Protein AF-A0A2M8J7F2-F1 (afdb_monomer_lite)

Structure (mmCIF, N/CA/C/O backbone):
data_AF-A0A2M8J7F2-F1
#
_entry.id   AF-A0A2M8J7F2-F1
#
loop_
_atom_site.group_PDB
_atom_site.id
_atom_site.type_symbol
_atom_site.label_atom_id
_atom_site.label_alt_id
_atom_site.label_comp_id
_atom_site.label_asym_id
_atom_site.label_entity_id
_atom_site.label_seq_id
_atom_site.pdbx_PDB_ins_code
_atom_site.Cartn_x
_atom_site.Cartn_y
_atom_site.Cartn_z
_atom_site.occupancy
_atom_site.B_iso_or_equiv
_atom_site.auth_seq_id
_atom_site.auth_comp_id
_atom_site.auth_asym_id
_atom_site.auth_atom_id
_atom_site.pdbx_PDB_model_num
ATOM 1 N N . MET A 1 1 ? -19.964 -11.474 -19.191 1.00 66.62 1 MET A N 1
ATOM 2 C CA . MET A 1 1 ? -20.241 -10.657 -17.987 1.00 66.62 1 MET A CA 1
ATOM 3 C C . MET A 1 1 ? -19.574 -11.321 -16.799 1.00 66.62 1 MET A C 1
ATOM 5 O O . MET A 1 1 ? -19.814 -12.502 -16.582 1.00 66.62 1 MET A O 1
ATOM 9 N N . ILE A 1 2 ? -18.726 -10.607 -16.059 1.00 76.12 2 ILE A N 1
ATOM 10 C CA . ILE A 1 2 ? -18.174 -11.127 -14.803 1.00 76.12 2 ILE A CA 1
ATOM 11 C C . ILE A 1 2 ? -19.295 -11.081 -13.758 1.00 76.12 2 ILE A C 1
ATOM 13 O O . ILE A 1 2 ? -19.844 -10.014 -13.483 1.00 76.12 2 ILE A O 1
ATOM 17 N N . SER A 1 3 ? -19.665 -12.237 -13.204 1.00 86.62 3 SER A N 1
ATOM 18 C CA . SER A 1 3 ? -20.651 -12.308 -12.125 1.00 86.62 3 SER A CA 1
ATOM 19 C C . SER A 1 3 ? -20.077 -11.692 -10.847 1.00 86.62 3 SER A C 1
ATOM 21 O O . SER A 1 3 ? -18.913 -11.916 -10.506 1.00 86.62 3 SER A O 1
ATOM 23 N N . ARG A 1 4 ? -20.909 -10.971 -10.083 1.00 86.38 4 ARG A N 1
ATOM 24 C CA . ARG A 1 4 ? -20.543 -10.443 -8.755 1.00 86.38 4 ARG A CA 1
ATOM 25 C C . ARG A 1 4 ? -20.005 -11.537 -7.823 1.00 86.38 4 ARG A C 1
ATOM 27 O O . ARG A 1 4 ? -19.144 -11.257 -6.993 1.00 86.38 4 ARG A O 1
ATOM 34 N N . SER A 1 5 ? -20.485 -12.775 -7.965 1.00 88.06 5 SER A N 1
ATOM 35 C CA . SER A 1 5 ? -19.990 -13.922 -7.193 1.00 88.06 5 SER A CA 1
ATOM 36 C C . SER A 1 5 ? -18.550 -14.301 -7.551 1.00 88.06 5 SER A C 1
ATOM 38 O O . SER A 1 5 ? -17.773 -14.617 -6.656 1.00 88.06 5 SER A O 1
ATOM 40 N N . SER A 1 6 ? -18.164 -14.207 -8.825 1.00 88.25 6 SER A N 1
ATOM 41 C CA . SER A 1 6 ? -16.807 -14.519 -9.288 1.00 88.25 6 SER A CA 1
ATOM 42 C C . SER A 1 6 ? -15.780 -13.519 -8.758 1.00 88.25 6 SER A C 1
ATOM 44 O O . SER A 1 6 ? -14.708 -13.928 -8.325 1.00 88.25 6 SER A O 1
ATOM 46 N N . VAL A 1 7 ? -16.121 -12.223 -8.718 1.00 90.00 7 VAL A N 1
ATOM 47 C CA . VAL A 1 7 ? -15.254 -11.190 -8.115 1.00 90.00 7 VAL A CA 1
ATOM 48 C C . VAL A 1 7 ? -15.072 -11.440 -6.621 1.00 90.00 7 VAL A C 1
ATOM 50 O O . VAL A 1 7 ? -13.950 -11.394 -6.125 1.00 90.00 7 VAL A O 1
ATOM 53 N N . LYS A 1 8 ? -16.161 -11.759 -5.906 1.00 91.19 8 LYS A N 1
ATOM 54 C CA . LYS A 1 8 ? -16.093 -12.100 -4.478 1.00 91.19 8 LYS A CA 1
ATOM 55 C C . LYS A 1 8 ? -15.209 -13.317 -4.226 1.00 91.19 8 LYS A C 1
ATOM 57 O O . LYS A 1 8 ? -14.397 -13.274 -3.315 1.00 91.19 8 LYS A O 1
ATOM 62 N N . LEU A 1 9 ? -15.341 -14.368 -5.034 1.00 92.12 9 LEU A N 1
ATOM 63 C CA . LEU A 1 9 ? -14.523 -15.572 -4.900 1.00 92.12 9 LEU A CA 1
ATOM 64 C C . LEU A 1 9 ? -13.039 -15.277 -5.155 1.00 92.12 9 LEU A C 1
ATOM 66 O O . LEU A 1 9 ? -12.195 -15.702 -4.376 1.00 92.12 9 LEU A O 1
ATOM 70 N N . ALA A 1 10 ? -12.724 -14.524 -6.213 1.00 90.81 10 ALA A N 1
ATOM 71 C CA . ALA A 1 10 ? -11.348 -14.142 -6.526 1.00 90.81 10 ALA A CA 1
ATOM 72 C C . ALA A 1 10 ? -10.717 -13.321 -5.391 1.00 90.81 10 ALA A C 1
ATOM 74 O O . ALA A 1 10 ? -9.596 -13.602 -4.970 1.00 90.81 10 ALA A O 1
ATOM 75 N N . TRP A 1 11 ? -11.463 -12.353 -4.854 1.00 89.94 11 TRP A N 1
ATOM 76 C CA . TRP A 1 11 ? -11.037 -11.578 -3.693 1.00 89.94 11 TRP A CA 1
ATOM 77 C C . TRP A 1 11 ? -10.816 -12.462 -2.463 1.00 89.94 11 TRP A C 1
ATOM 79 O O . TRP A 1 11 ? -9.784 -12.356 -1.809 1.00 89.94 11 TRP A O 1
ATOM 89 N N . ASP A 1 12 ? -11.754 -13.361 -2.167 1.00 92.4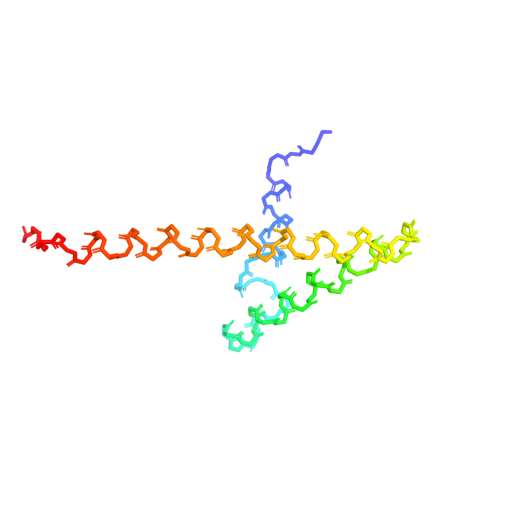4 12 ASP A N 1
ATOM 90 C CA . ASP A 1 12 ? -11.694 -14.249 -1.005 1.00 92.44 12 ASP A CA 1
ATOM 91 C C . ASP A 1 12 ? -10.494 -15.207 -1.072 1.00 92.44 12 ASP A C 1
ATOM 93 O O . ASP A 1 12 ? -9.859 -15.478 -0.063 1.00 92.44 12 ASP A O 1
ATOM 97 N N . VAL A 1 13 ? -10.105 -15.679 -2.258 1.00 90.62 13 VAL A N 1
ATOM 98 C CA . VAL A 1 13 ? -8.923 -16.546 -2.408 1.00 90.62 13 VAL A CA 1
ATOM 99 C C . VAL A 1 13 ? -7.613 -15.792 -2.149 1.00 90.62 13 VAL A C 1
ATOM 101 O O . VAL A 1 13 ? -6.682 -16.366 -1.585 1.00 90.62 13 VAL A O 1
ATOM 104 N N . VAL A 1 14 ? -7.525 -14.519 -2.541 1.00 90.50 14 VAL A N 1
ATOM 105 C CA . VAL A 1 14 ? -6.281 -13.735 -2.442 1.00 90.50 14 VAL A CA 1
ATOM 106 C C . VAL A 1 14 ? -6.159 -13.019 -1.095 1.00 90.50 14 VAL A C 1
ATOM 108 O O . VAL A 1 14 ? -5.103 -13.052 -0.468 1.00 90.50 14 VAL A O 1
ATOM 111 N N . MET A 1 15 ? -7.232 -12.369 -0.645 1.00 91.75 15 MET A N 1
ATOM 112 C CA . MET A 1 15 ? -7.200 -11.416 0.469 1.00 91.75 15 MET A CA 1
ATOM 113 C C . MET A 1 15 ? -7.704 -11.992 1.795 1.00 91.75 15 MET A C 1
ATOM 115 O O . MET A 1 15 ? -7.454 -11.395 2.839 1.00 91.75 15 MET A O 1
ATOM 119 N N . ASN A 1 16 ? -8.394 -13.137 1.801 1.00 92.00 16 ASN A N 1
ATOM 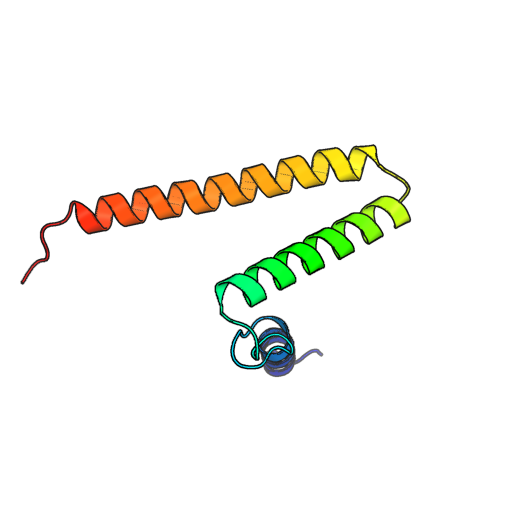120 C CA . ASN A 1 16 ? -8.842 -13.750 3.052 1.00 92.00 16 ASN A CA 1
ATOM 121 C C . ASN A 1 16 ? -7.676 -14.458 3.751 1.00 92.00 16 ASN A C 1
ATOM 123 O O . ASN A 1 16 ? -7.160 -15.460 3.255 1.00 92.00 16 ASN A O 1
ATOM 127 N N . GLU A 1 17 ? -7.319 -13.995 4.946 1.00 89.44 17 GLU A N 1
ATOM 128 C CA . GLU A 1 17 ? -6.260 -14.571 5.787 1.00 89.44 17 GLU A CA 1
ATOM 129 C C . GLU A 1 17 ? -6.425 -16.078 6.058 1.00 89.44 17 GLU A C 1
ATOM 131 O O . GLU A 1 17 ? -5.442 -16.778 6.276 1.00 89.44 17 GLU A O 1
ATOM 136 N N . ARG A 1 18 ? -7.655 -16.608 6.017 1.00 89.56 18 ARG A N 1
ATOM 137 C CA . ARG A 1 18 ? -7.952 -18.026 6.290 1.00 89.56 18 ARG A CA 1
ATOM 138 C C . ARG A 1 18 ? -7.862 -18.916 5.056 1.00 89.56 18 ARG A C 1
ATOM 140 O O . ARG A 1 18 ? -7.843 -20.146 5.178 1.00 89.56 18 ARG A O 1
ATOM 147 N N . ARG A 1 19 ? -7.865 -18.318 3.864 1.00 90.25 19 ARG A N 1
ATOM 148 C CA . ARG A 1 19 ? -7.895 -19.036 2.582 1.00 90.25 19 ARG A CA 1
ATOM 149 C C . ARG A 1 19 ? -6.674 -18.770 1.717 1.00 90.25 19 ARG A C 1
ATOM 151 O O . ARG A 1 19 ? -6.366 -19.622 0.888 1.00 90.25 19 ARG A O 1
ATOM 158 N N . ASN A 1 20 ? -5.983 -17.650 1.914 1.00 91.19 20 ASN A N 1
ATOM 159 C CA . ASN A 1 20 ? -4.818 -17.324 1.111 1.00 91.19 20 ASN A CA 1
ATOM 160 C C . ASN A 1 20 ? -3.679 -18.347 1.346 1.00 91.19 20 ASN A C 1
ATOM 162 O O . ASN A 1 20 ? -3.639 -19.016 2.384 1.00 91.19 20 ASN A O 1
ATOM 166 N N . PRO A 1 21 ? -2.727 -18.477 0.408 1.00 90.38 21 PRO A N 1
ATOM 167 C CA . PRO A 1 21 ? -1.615 -19.427 0.529 1.00 90.38 21 PRO A CA 1
ATOM 168 C C . PRO A 1 21 ? -0.688 -19.196 1.735 1.00 90.38 21 PRO A C 1
ATOM 170 O O . PRO A 1 21 ? -0.005 -20.116 2.169 1.00 90.38 21 PRO A O 1
ATOM 173 N N . LEU A 1 22 ? -0.670 -17.982 2.287 1.00 90.50 22 LEU A N 1
ATOM 174 C CA . LEU A 1 22 ? 0.132 -17.563 3.439 1.00 90.50 22 LEU A CA 1
ATOM 175 C C . LEU A 1 22 ? -0.565 -17.808 4.790 1.00 90.50 22 LEU A C 1
ATOM 177 O O . LEU A 1 22 ? 0.011 -17.503 5.833 1.00 90.50 22 LEU A O 1
ATOM 181 N N . ARG A 1 23 ? -1.767 -18.398 4.797 1.00 91.56 23 ARG A N 1
ATOM 182 C CA . ARG A 1 23 ? -2.554 -18.702 6.008 1.00 91.56 23 ARG A CA 1
ATOM 183 C C . ARG A 1 23 ? -1.850 -19.591 7.035 1.00 91.56 23 ARG A C 1
ATOM 185 O O . ARG A 1 23 ? -2.295 -19.679 8.173 1.00 91.56 23 ARG A O 1
ATOM 192 N N . SER A 1 24 ? -0.811 -20.320 6.625 1.00 92.75 24 SER A N 1
ATOM 193 C CA . SER A 1 24 ? -0.030 -21.186 7.513 1.00 92.75 24 SER A CA 1
ATOM 194 C C . SER A 1 24 ? 0.882 -20.402 8.456 1.00 92.75 24 SER A C 1
ATOM 196 O O . SER A 1 24 ? 1.351 -20.958 9.445 1.00 92.75 24 SER A O 1
ATOM 198 N N . PHE A 1 25 ? 1.167 -19.136 8.146 1.00 92.12 25 PHE A N 1
ATOM 199 C CA . PHE A 1 25 ? 2.023 -18.282 8.959 1.00 92.12 25 PHE A CA 1
ATOM 200 C C . PHE A 1 25 ? 1.217 -17.527 10.028 1.00 92.12 25 PHE A C 1
ATOM 202 O O . PHE A 1 25 ? 0.021 -17.291 9.848 1.00 92.12 25 PHE A O 1
ATOM 209 N N . PRO A 1 26 ? 1.861 -17.089 11.128 1.00 94.12 26 PRO A N 1
ATOM 210 C CA . PRO A 1 26 ? 1.245 -16.170 12.078 1.00 94.12 26 PRO A CA 1
ATOM 211 C C . PRO A 1 26 ? 0.723 -14.911 11.380 1.00 94.12 26 PRO A C 1
ATOM 213 O O . PRO A 1 26 ? 1.347 -14.422 10.436 1.00 94.12 26 PRO A O 1
ATOM 216 N N . LEU A 1 27 ? -0.381 -14.350 11.883 1.00 90.38 27 LEU A N 1
ATOM 217 C CA . LEU A 1 27 ? -1.090 -13.231 11.251 1.00 90.38 27 LEU A CA 1
ATOM 218 C C . LEU A 1 27 ? -0.169 -12.053 10.900 1.00 90.38 27 LEU A C 1
ATOM 220 O O . LEU A 1 27 ? -0.223 -11.530 9.791 1.00 90.38 27 LEU A O 1
ATOM 224 N N . MET A 1 28 ? 0.714 -11.676 11.827 1.00 92.38 28 MET A N 1
ATOM 225 C CA . MET A 1 28 ? 1.674 -10.592 11.615 1.00 92.38 28 MET A CA 1
ATOM 226 C C . MET A 1 28 ? 2.611 -10.885 10.435 1.00 92.38 28 MET A C 1
ATOM 228 O O . MET A 1 28 ? 2.801 -10.039 9.566 1.00 92.38 28 MET A O 1
ATOM 232 N N . THR A 1 29 ? 3.160 -12.100 10.364 1.00 93.56 29 THR A N 1
ATOM 233 C CA . THR A 1 29 ? 4.058 -12.525 9.282 1.00 93.56 29 THR A CA 1
ATOM 234 C C . THR A 1 29 ? 3.322 -12.589 7.947 1.00 93.56 29 THR A C 1
ATOM 236 O O . THR A 1 29 ? 3.821 -12.068 6.953 1.00 93.56 29 THR A O 1
ATOM 239 N N . ALA A 1 30 ? 2.123 -13.178 7.922 1.00 92.94 30 ALA A N 1
ATOM 240 C CA . ALA A 1 30 ? 1.301 -13.261 6.719 1.00 92.94 30 ALA A CA 1
ATOM 241 C C . ALA A 1 30 ? 0.940 -11.865 6.186 1.00 92.94 30 ALA A C 1
ATOM 243 O O . ALA A 1 30 ? 1.070 -11.610 4.989 1.00 92.94 30 ALA A O 1
ATOM 244 N N . HIS A 1 31 ? 0.565 -10.937 7.073 1.00 90.44 31 HIS A N 1
ATOM 245 C CA . HIS A 1 31 ? 0.291 -9.548 6.712 1.00 90.44 31 HIS A CA 1
ATOM 246 C C . HIS A 1 31 ? 1.529 -8.854 6.128 1.00 90.44 31 HIS A C 1
ATOM 248 O O . HIS A 1 31 ? 1.450 -8.225 5.073 1.00 90.44 31 HIS A O 1
ATOM 254 N N . MET A 1 32 ? 2.692 -9.021 6.762 1.00 94.56 32 MET A N 1
ATOM 255 C CA . MET A 1 32 ? 3.941 -8.421 6.289 1.00 94.56 32 MET A CA 1
ATOM 256 C C . MET A 1 32 ? 4.350 -8.957 4.908 1.00 94.56 32 MET A C 1
ATOM 258 O O . MET A 1 32 ? 4.759 -8.188 4.042 1.00 94.56 32 MET A O 1
ATOM 262 N N . LEU A 1 33 ? 4.181 -10.260 4.665 1.00 94.25 33 LEU A N 1
ATOM 263 C CA . LEU A 1 33 ? 4.443 -10.880 3.363 1.00 94.25 33 LEU A CA 1
ATOM 264 C C . LEU A 1 33 ? 3.482 -10.382 2.275 1.00 94.25 33 LEU A C 1
ATOM 266 O O . LEU A 1 33 ? 3.927 -10.090 1.166 1.00 94.25 33 LEU A O 1
ATOM 270 N N . MET A 1 34 ? 2.192 -10.223 2.590 1.00 93.62 34 MET A N 1
ATOM 271 C CA . MET A 1 34 ? 1.225 -9.610 1.670 1.00 93.62 34 MET A CA 1
ATOM 272 C C . MET A 1 34 ? 1.621 -8.169 1.315 1.00 93.62 34 MET A C 1
ATOM 274 O O . MET A 1 34 ? 1.525 -7.777 0.152 1.00 93.62 34 MET A O 1
ATOM 278 N N . GLN A 1 35 ? 2.132 -7.402 2.284 1.00 90.44 35 GLN A N 1
ATOM 279 C CA . GLN A 1 35 ? 2.603 -6.033 2.061 1.00 90.44 35 GLN A CA 1
ATOM 280 C C . GLN A 1 35 ? 3.852 -5.981 1.171 1.00 90.44 35 GLN A C 1
ATOM 282 O O . GLN A 1 35 ? 3.935 -5.145 0.270 1.00 90.44 35 GLN A O 1
ATOM 287 N N . ILE A 1 36 ? 4.803 -6.898 1.373 1.00 92.94 36 ILE A N 1
ATOM 288 C CA . ILE A 1 36 ? 5.991 -7.032 0.515 1.00 92.94 36 ILE A CA 1
ATOM 289 C C . ILE A 1 36 ? 5.582 -7.422 -0.910 1.00 92.94 36 ILE A C 1
ATOM 291 O O . ILE A 1 36 ? 6.099 -6.852 -1.869 1.00 92.94 36 ILE A O 1
ATOM 295 N N . LEU A 1 37 ? 4.626 -8.344 -1.068 1.00 91.50 37 LEU A N 1
ATOM 296 C CA . LEU A 1 37 ? 4.130 -8.753 -2.382 1.00 91.50 37 LEU A CA 1
ATOM 297 C C . LEU A 1 37 ? 3.480 -7.577 -3.127 1.00 91.50 37 LEU A C 1
ATOM 299 O O . LEU A 1 37 ? 3.726 -7.392 -4.319 1.00 91.50 37 LEU A O 1
ATOM 303 N N . ALA A 1 38 ? 2.703 -6.747 -2.425 1.00 89.12 38 ALA A N 1
ATOM 304 C CA . ALA A 1 38 ? 2.136 -5.523 -2.986 1.00 89.12 38 ALA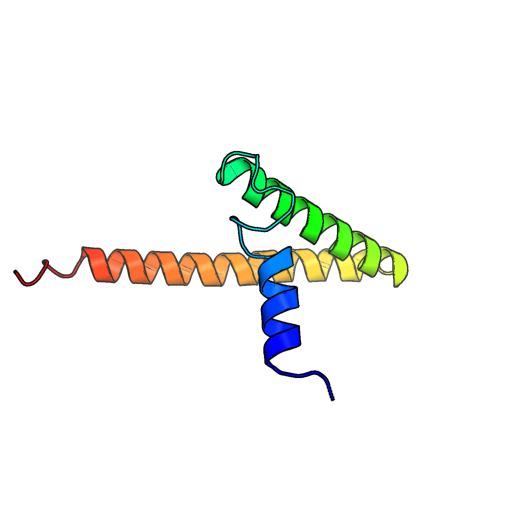 A CA 1
ATOM 305 C C . ALA A 1 38 ? 3.230 -4.531 -3.427 1.00 89.12 38 ALA A C 1
ATOM 307 O O . ALA A 1 38 ? 3.167 -3.981 -4.529 1.00 89.12 38 ALA A O 1
ATOM 308 N N . TRP A 1 39 ? 4.270 -4.353 -2.607 1.00 85.69 39 TRP A N 1
ATOM 309 C CA . TRP A 1 39 ? 5.427 -3.511 -2.931 1.00 85.69 39 TRP A CA 1
ATOM 310 C C . TRP A 1 39 ? 6.210 -4.009 -4.149 1.00 85.69 39 TRP A C 1
ATOM 312 O O . TRP A 1 39 ? 6.582 -3.215 -5.018 1.00 85.69 39 TRP A O 1
ATOM 322 N N . MET A 1 40 ? 6.415 -5.324 -4.249 1.00 91.88 40 MET A N 1
ATOM 323 C CA . MET A 1 40 ? 7.071 -5.959 -5.389 1.00 91.88 40 MET A CA 1
ATOM 324 C C . MET A 1 40 ? 6.318 -5.647 -6.688 1.00 91.88 40 MET A C 1
ATOM 326 O O . MET A 1 40 ? 6.922 -5.154 -7.639 1.00 91.88 40 MET A O 1
ATOM 330 N N . TRP A 1 41 ? 4.999 -5.864 -6.722 1.00 86.62 41 TRP A N 1
ATOM 331 C CA . TRP A 1 41 ? 4.189 -5.597 -7.915 1.00 86.62 41 TRP A CA 1
ATOM 332 C C . TRP A 1 41 ? 4.135 -4.114 -8.286 1.00 86.62 41 TRP A C 1
ATOM 334 O O . TRP A 1 41 ? 4.249 -3.786 -9.466 1.00 86.62 41 TRP A O 1
ATOM 344 N N . SER A 1 42 ? 4.045 -3.215 -7.301 1.00 82.69 42 SER A N 1
ATOM 345 C CA . SER A 1 42 ? 4.143 -1.767 -7.541 1.00 82.69 42 SER A CA 1
ATOM 346 C C . SER A 1 42 ? 5.466 -1.397 -8.227 1.00 82.69 42 SER A C 1
ATOM 348 O O . SER A 1 42 ? 5.484 -0.655 -9.211 1.00 82.69 42 SER A O 1
ATOM 350 N N . THR A 1 43 ? 6.572 -1.992 -7.767 1.00 81.75 43 THR A N 1
ATOM 351 C CA . THR A 1 43 ? 7.909 -1.772 -8.339 1.00 81.75 43 THR A CA 1
ATOM 352 C C . THR A 1 43 ? 8.004 -2.309 -9.765 1.00 81.75 43 THR A C 1
ATOM 354 O O . THR A 1 43 ? 8.466 -1.597 -10.654 1.00 81.75 43 THR A O 1
ATOM 357 N N . ILE A 1 44 ? 7.519 -3.534 -10.008 1.00 86.75 44 ILE A N 1
ATOM 358 C CA . ILE A 1 44 ? 7.510 -4.155 -11.341 1.00 86.75 44 ILE A CA 1
ATOM 359 C C . ILE A 1 44 ? 6.762 -3.270 -12.338 1.00 86.75 44 ILE A C 1
ATOM 361 O O . ILE A 1 44 ? 7.287 -3.002 -13.416 1.00 86.75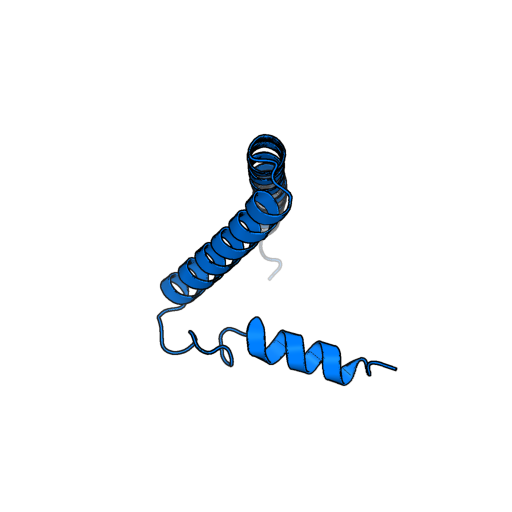 44 ILE A O 1
ATOM 365 N N . PHE A 1 45 ? 5.572 -2.773 -11.988 1.00 80.12 45 PHE A N 1
ATOM 366 C CA . PHE A 1 45 ? 4.805 -1.919 -12.895 1.00 80.12 45 PHE A CA 1
ATOM 367 C C . PHE A 1 45 ? 5.495 -0.589 -13.172 1.00 80.12 45 PHE A C 1
ATOM 369 O O . PHE A 1 45 ? 5.513 -0.135 -14.315 1.00 80.12 45 PHE A O 1
ATOM 376 N N . ALA A 1 46 ? 6.107 0.026 -12.165 1.00 80.38 46 ALA A N 1
ATOM 377 C CA . ALA A 1 46 ? 6.757 1.309 -12.368 1.00 80.38 46 ALA A CA 1
ATOM 378 C C . ALA A 1 46 ? 8.057 1.201 -13.185 1.00 80.38 46 ALA A C 1
ATOM 380 O O . ALA A 1 46 ? 8.329 2.063 -14.024 1.00 80.38 46 ALA A O 1
ATOM 381 N N . VAL A 1 47 ? 8.815 0.112 -13.004 1.00 80.81 47 VAL A N 1
ATOM 382 C CA . VAL A 1 47 ? 9.973 -0.214 -13.851 1.00 80.81 47 VAL A CA 1
ATOM 383 C C . VAL A 1 47 ? 9.530 -0.579 -15.268 1.00 80.81 47 VAL A C 1
ATOM 385 O O . VAL A 1 47 ? 10.136 -0.100 -16.220 1.00 80.81 47 VAL A O 1
ATOM 388 N N . ALA A 1 48 ? 8.455 -1.356 -15.435 1.00 81.31 48 ALA A N 1
ATOM 389 C CA . ALA A 1 48 ? 7.924 -1.720 -16.752 1.00 81.31 48 ALA A CA 1
ATOM 390 C C . ALA A 1 48 ? 7.467 -0.498 -17.570 1.00 81.31 48 ALA A C 1
ATOM 392 O O . ALA A 1 48 ? 7.606 -0.486 -18.789 1.00 81.31 48 ALA A O 1
ATOM 393 N N . ILE A 1 49 ? 6.964 0.547 -16.904 1.00 80.88 49 ILE A N 1
ATOM 394 C CA . ILE A 1 49 ? 6.615 1.838 -17.523 1.00 80.88 49 ILE A CA 1
ATOM 395 C C . ILE A 1 49 ? 7.872 2.702 -17.789 1.00 80.88 49 ILE A C 1
ATOM 397 O O . ILE A 1 49 ? 7.811 3.677 -18.533 1.00 80.88 49 ILE A O 1
ATOM 401 N N . GLY A 1 50 ? 9.030 2.345 -17.220 1.00 75.56 50 GLY A N 1
ATOM 402 C CA . GLY A 1 50 ? 10.317 3.014 -17.438 1.00 75.56 50 GLY A CA 1
ATOM 403 C C . GLY A 1 50 ? 10.528 4.288 -16.615 1.00 75.56 50 GLY A C 1
ATOM 404 O O . GLY A 1 50 ? 11.448 5.052 -16.901 1.00 75.56 50 GLY A O 1
ATOM 405 N N . SER A 1 51 ? 9.697 4.546 -15.598 1.00 77.62 51 SER A N 1
ATOM 406 C CA . SER A 1 51 ? 9.727 5.802 -14.839 1.00 77.62 51 SER A CA 1
ATOM 407 C C . SER A 1 51 ? 9.984 5.576 -13.350 1.00 77.62 51 SER A C 1
ATOM 409 O O . SER A 1 51 ? 9.072 5.512 -12.525 1.00 77.62 51 SER A O 1
ATOM 411 N N . TYR A 1 52 ? 11.268 5.522 -12.990 1.00 73.69 52 TYR A N 1
ATOM 412 C CA . TYR A 1 52 ? 11.729 5.449 -11.596 1.00 73.69 52 TYR A CA 1
ATOM 413 C C . TYR A 1 52 ? 11.265 6.658 -10.764 1.00 73.69 52 TYR A C 1
ATOM 415 O O . TYR A 1 52 ? 10.992 6.536 -9.572 1.00 73.69 52 TYR A O 1
ATOM 423 N N . VAL A 1 53 ? 11.112 7.825 -11.401 1.00 78.38 53 VAL A N 1
ATOM 424 C CA . VAL A 1 53 ? 10.576 9.035 -10.757 1.00 78.38 53 VAL A CA 1
ATOM 425 C C . VAL A 1 53 ? 9.082 8.876 -10.464 1.00 78.38 53 VAL A C 1
ATOM 427 O O . VAL A 1 53 ? 8.648 9.182 -9.354 1.00 78.38 53 VAL A O 1
ATOM 430 N N . ALA A 1 54 ? 8.296 8.333 -11.403 1.00 77.62 54 ALA A N 1
ATOM 431 C CA . ALA A 1 54 ? 6.882 8.042 -11.155 1.00 77.62 54 ALA A CA 1
ATOM 432 C C . ALA A 1 54 ? 6.700 6.977 -10.062 1.00 77.62 54 ALA A C 1
ATOM 434 O O . ALA A 1 54 ? 5.783 7.099 -9.250 1.00 77.62 54 ALA A O 1
ATOM 435 N N . PHE A 1 55 ? 7.597 5.984 -9.979 1.00 77.31 55 PHE A N 1
ATOM 436 C CA . PHE A 1 55 ? 7.627 5.038 -8.860 1.00 77.31 55 PHE A CA 1
ATOM 437 C C . PHE A 1 55 ? 7.835 5.740 -7.513 1.00 77.31 55 PHE A C 1
ATOM 439 O O . PHE A 1 55 ? 7.084 5.501 -6.566 1.00 77.31 55 PHE A O 1
ATOM 446 N N . GLY A 1 56 ? 8.839 6.622 -7.428 1.00 79.25 56 GLY A N 1
ATOM 447 C CA . GLY A 1 56 ? 9.153 7.362 -6.206 1.00 79.25 56 GLY A CA 1
ATOM 448 C C . GLY A 1 56 ? 7.982 8.226 -5.735 1.00 79.25 56 GLY A C 1
ATOM 449 O O . GLY A 1 56 ? 7.576 8.137 -4.576 1.00 79.25 56 GLY A O 1
ATOM 450 N N . VAL A 1 57 ? 7.373 8.992 -6.648 1.00 84.94 57 VAL A N 1
ATOM 451 C CA . VAL A 1 57 ? 6.196 9.827 -6.342 1.00 84.94 57 VAL A CA 1
ATOM 452 C C . VAL A 1 57 ? 4.996 8.970 -5.926 1.00 84.94 57 VAL A C 1
ATOM 454 O O . VAL A 1 57 ? 4.346 9.270 -4.925 1.00 84.94 57 VAL A O 1
ATOM 457 N N . SER A 1 58 ? 4.727 7.874 -6.642 1.00 81.81 58 SER A N 1
ATOM 458 C CA . SER A 1 58 ? 3.636 6.946 -6.316 1.00 81.81 58 SER A CA 1
ATOM 459 C C . SER A 1 58 ? 3.804 6.331 -4.925 1.00 81.81 58 SER A C 1
ATOM 461 O O . SER A 1 58 ? 2.849 6.282 -4.149 1.00 81.81 58 SER A O 1
ATOM 463 N N . THR A 1 59 ? 5.023 5.917 -4.573 1.00 82.94 59 THR A N 1
ATOM 464 C CA . THR A 1 59 ? 5.339 5.308 -3.274 1.00 82.94 59 THR A CA 1
ATOM 465 C C . THR A 1 59 ? 5.084 6.278 -2.122 1.00 82.94 59 THR A C 1
ATOM 467 O O . THR A 1 59 ? 4.424 5.918 -1.147 1.00 82.94 59 THR A O 1
ATOM 470 N N . ILE A 1 60 ? 5.538 7.528 -2.256 1.00 87.25 60 ILE A N 1
ATOM 471 C CA . ILE A 1 60 ? 5.272 8.587 -1.272 1.00 87.25 60 ILE A CA 1
ATOM 472 C C . ILE A 1 60 ? 3.761 8.812 -1.138 1.00 87.25 60 ILE A C 1
ATOM 474 O O . ILE A 1 60 ? 3.241 8.833 -0.022 1.00 87.25 60 ILE A O 1
ATOM 478 N N . GLY A 1 61 ? 3.040 8.900 -2.260 1.00 88.38 61 GLY A N 1
ATOM 479 C CA . GLY A 1 61 ? 1.582 9.036 -2.265 1.00 88.38 61 GLY A CA 1
ATOM 480 C C . GLY A 1 61 ? 0.865 7.909 -1.510 1.00 88.38 61 GLY A C 1
ATOM 481 O O . GLY A 1 61 ? 0.006 8.184 -0.675 1.00 88.38 61 GLY A O 1
ATOM 482 N N . HIS A 1 62 ? 1.253 6.649 -1.731 1.00 83.62 62 HIS A N 1
ATOM 483 C CA . HIS A 1 62 ? 0.673 5.500 -1.023 1.00 83.62 62 HIS A CA 1
ATOM 484 C C . HIS A 1 62 ? 0.903 5.574 0.493 1.00 83.62 62 HIS A C 1
ATOM 486 O O . HIS A 1 62 ? -0.026 5.327 1.261 1.00 83.62 62 HIS A O 1
ATOM 492 N N . VAL A 1 63 ? 2.111 5.946 0.935 1.00 89.38 63 VAL A N 1
ATOM 493 C CA . VAL A 1 63 ? 2.424 6.099 2.367 1.00 89.38 63 VAL A CA 1
ATOM 494 C C . VAL A 1 63 ? 1.571 7.198 3.001 1.00 89.38 63 VAL A C 1
ATOM 496 O O . VAL A 1 63 ? 1.034 6.987 4.086 1.00 89.38 63 VAL A O 1
ATOM 499 N N . PHE A 1 64 ? 1.376 8.330 2.318 1.00 93.25 64 PHE A N 1
ATOM 500 C CA . PHE A 1 64 ? 0.506 9.407 2.804 1.00 93.25 64 PHE A CA 1
ATOM 501 C C . PHE A 1 64 ? -0.956 8.969 2.942 1.00 93.25 64 PHE A C 1
ATOM 503 O O . PHE A 1 64 ? -1.583 9.254 3.962 1.00 93.25 64 PHE A O 1
ATOM 510 N N . VAL A 1 65 ? -1.496 8.245 1.957 1.00 92.38 65 VAL A N 1
ATOM 511 C CA . VAL A 1 65 ? -2.874 7.728 2.021 1.00 92.38 65 VAL A CA 1
ATOM 512 C C . VAL A 1 65 ? -3.034 6.743 3.180 1.00 92.38 65 VAL A C 1
ATOM 514 O O . VAL A 1 65 ? -3.973 6.872 3.965 1.00 92.38 65 VAL A O 1
ATOM 517 N N . LEU A 1 66 ? -2.102 5.796 3.335 1.00 89.94 66 LEU A N 1
ATOM 518 C CA . LEU A 1 66 ? -2.116 4.848 4.452 1.00 89.94 66 LEU A CA 1
ATOM 519 C C . LEU A 1 66 ? -2.027 5.574 5.799 1.00 89.94 66 LEU A C 1
ATOM 521 O O . LEU A 1 66 ? -2.818 5.286 6.696 1.00 89.94 66 LEU A O 1
ATOM 525 N N . ALA A 1 67 ? -1.120 6.545 5.932 1.00 93.00 67 ALA A N 1
ATOM 526 C CA . ALA A 1 67 ? -0.990 7.351 7.142 1.00 93.00 67 ALA A CA 1
ATOM 527 C C . ALA A 1 67 ? -2.298 8.081 7.485 1.00 93.00 67 ALA A C 1
ATOM 529 O O . ALA A 1 67 ? -2.707 8.072 8.643 1.00 93.00 67 ALA A O 1
ATOM 530 N N . GLY A 1 68 ? -2.988 8.641 6.486 1.00 94.75 68 GLY A N 1
ATOM 531 C CA . GLY A 1 68 ? -4.304 9.258 6.662 1.00 94.75 68 GLY A CA 1
ATOM 532 C C . GLY A 1 68 ? -5.349 8.278 7.201 1.00 94.75 68 GLY A C 1
ATOM 533 O O . GLY A 1 68 ? -6.014 8.579 8.189 1.00 94.75 68 GLY A O 1
ATOM 534 N N . VAL A 1 69 ? -5.447 7.078 6.618 1.00 95.38 69 VAL A N 1
ATOM 535 C CA . VAL A 1 69 ? -6.380 6.034 7.081 1.00 95.38 69 VAL A CA 1
ATOM 536 C C . VAL A 1 69 ? -6.092 5.629 8.529 1.00 95.38 69 VAL A C 1
ATOM 538 O O . VAL A 1 69 ? -7.010 5.581 9.349 1.00 95.38 69 VAL A O 1
ATOM 541 N N . PHE A 1 70 ? -4.826 5.377 8.874 1.00 9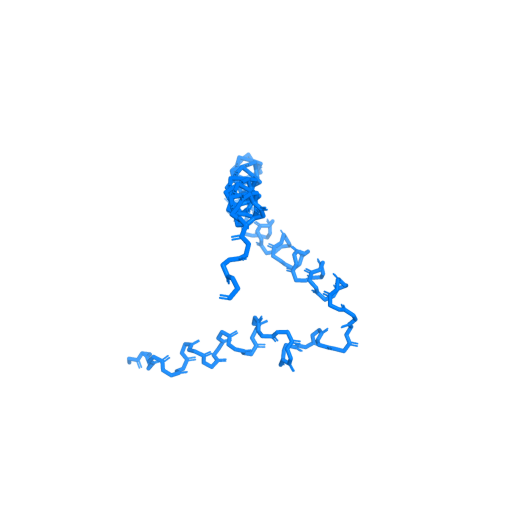5.00 70 PHE A N 1
ATOM 542 C CA . PHE A 1 70 ? -4.445 5.022 10.244 1.00 95.00 70 PHE A CA 1
ATOM 543 C C . PHE A 1 70 ? -4.675 6.168 11.232 1.00 95.00 70 PHE A C 1
ATOM 545 O O . PHE A 1 70 ? -5.114 5.915 12.353 1.00 95.00 70 PHE A O 1
ATOM 552 N N . ALA A 1 71 ? -4.439 7.418 10.828 1.00 95.81 71 ALA A N 1
ATOM 553 C CA . ALA A 1 71 ? -4.753 8.581 11.647 1.00 95.81 71 ALA A CA 1
ATOM 554 C C . ALA A 1 71 ? -6.259 8.666 11.936 1.00 95.81 71 ALA A C 1
ATOM 556 O O . ALA A 1 71 ? -6.646 8.838 13.090 1.00 95.81 71 ALA A O 1
ATOM 557 N N . THR A 1 72 ? -7.120 8.470 10.932 1.00 95.56 72 THR A N 1
ATOM 558 C CA . THR A 1 72 ? -8.577 8.429 11.129 1.00 95.56 72 THR A CA 1
ATOM 559 C C . THR A 1 72 ? -8.995 7.301 12.072 1.00 95.56 72 THR A C 1
ATOM 561 O O . THR A 1 72 ? -9.767 7.539 12.998 1.00 95.56 72 THR A O 1
ATOM 564 N N . LEU A 1 73 ? -8.448 6.094 11.895 1.00 95.44 73 LEU A N 1
ATOM 565 C CA . LEU A 1 73 ? -8.713 4.970 12.800 1.00 95.44 73 LEU A CA 1
ATOM 566 C C . LEU A 1 73 ? -8.275 5.276 14.235 1.00 95.44 73 LEU A C 1
ATOM 568 O O . LEU A 1 73 ? -9.005 4.960 15.172 1.00 95.44 73 LEU A O 1
ATOM 572 N N . ALA A 1 74 ? -7.126 5.928 14.418 1.00 94.50 74 ALA A N 1
ATOM 573 C CA . ALA A 1 74 ? -6.664 6.345 15.736 1.00 94.50 74 ALA A CA 1
ATOM 574 C C . ALA A 1 74 ? -7.623 7.360 16.374 1.00 94.50 74 ALA A C 1
ATOM 576 O O . ALA A 1 74 ? -7.943 7.225 17.552 1.00 94.50 74 ALA A O 1
ATOM 577 N N . VAL A 1 75 ? -8.133 8.337 15.614 1.00 96.31 75 VAL A N 1
ATOM 578 C CA . VAL A 1 75 ? -9.145 9.282 16.119 1.00 96.31 75 VAL A CA 1
ATOM 579 C C . VAL A 1 75 ? -10.424 8.551 16.529 1.00 96.31 75 VAL A C 1
ATOM 581 O O . VAL A 1 75 ? -10.928 8.794 17.623 1.00 96.31 75 VAL A O 1
ATOM 584 N N . PHE A 1 76 ? -10.924 7.626 15.706 1.00 95.69 76 PHE A N 1
ATOM 585 C CA . PHE A 1 76 ? -12.130 6.852 16.023 1.00 95.69 76 PHE A CA 1
ATOM 586 C C . PHE A 1 76 ? -11.959 5.998 17.280 1.00 95.69 76 PHE A C 1
ATOM 588 O O . PHE A 1 76 ? -12.819 6.032 18.154 1.00 95.69 76 PHE A O 1
ATOM 595 N N . GLN A 1 77 ? -10.819 5.319 17.431 1.00 93.75 77 GLN A N 1
ATOM 596 C CA . GLN A 1 77 ? -10.513 4.552 18.641 1.00 93.75 77 GLN A CA 1
ATOM 597 C C . GLN A 1 77 ? -10.467 5.436 19.891 1.00 93.75 77 GLN A C 1
ATOM 599 O O . GLN A 1 77 ? -10.922 5.022 20.954 1.00 93.75 77 GLN A O 1
ATOM 604 N N . ARG A 1 78 ? -9.928 6.658 19.789 1.00 93.62 78 ARG A N 1
ATOM 605 C CA . ARG A 1 78 ? -9.907 7.604 20.916 1.00 93.62 78 ARG A CA 1
ATOM 606 C C . ARG A 1 78 ? -11.300 8.120 21.256 1.00 93.62 78 ARG A C 1
ATOM 608 O O . ARG A 1 78 ? -11.590 8.268 22.436 1.00 93.62 78 ARG A O 1
ATOM 615 N N . ALA A 1 79 ? -12.147 8.364 20.258 1.00 92.69 79 ALA A N 1
ATOM 616 C CA . ALA A 1 79 ? -13.536 8.756 20.478 1.00 92.69 79 ALA A CA 1
ATOM 617 C C . ALA A 1 79 ? -14.332 7.640 21.178 1.00 92.69 79 ALA A C 1
ATOM 619 O O . ALA A 1 79 ? -14.983 7.900 22.183 1.00 92.69 79 ALA A O 1
ATOM 620 N N . GLU A 1 80 ? -14.199 6.394 20.718 1.00 92.12 80 GLU A N 1
ATOM 621 C CA . GLU A 1 80 ? -14.865 5.228 21.317 1.00 92.12 80 GLU A CA 1
ATOM 622 C C . GLU A 1 80 ? -14.392 4.950 22.756 1.00 92.12 80 GLU A C 1
ATOM 624 O O . GLU A 1 80 ? -15.182 4.556 23.606 1.00 92.12 80 GLU A O 1
ATOM 629 N N . GLN A 1 81 ? -13.113 5.197 23.060 1.00 86.94 81 GLN A N 1
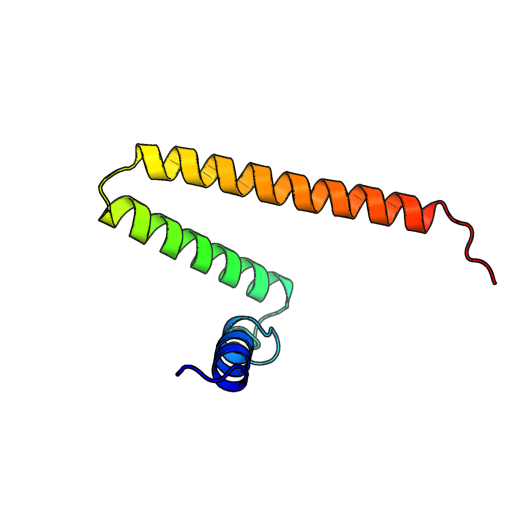ATOM 630 C CA . GLN A 1 81 ? -12.573 5.086 24.424 1.00 86.94 81 GLN A CA 1
ATOM 631 C C . GLN A 1 81 ? -12.990 6.239 25.348 1.00 86.94 81 GLN A C 1
ATOM 633 O O . GLN A 1 81 ? -12.981 6.068 26.566 1.00 86.94 81 GLN A O 1
ATOM 638 N N . ALA A 1 82 ? -13.285 7.415 24.788 1.00 79.06 82 ALA A N 1
ATOM 639 C CA . ALA A 1 82 ? -13.707 8.590 25.543 1.00 79.06 82 ALA A CA 1
ATOM 640 C C . ALA A 1 82 ? -15.199 8.556 25.902 1.00 79.06 82 ALA A C 1
ATOM 642 O O . ALA A 1 82 ? -15.598 9.215 26.863 1.00 79.06 82 ALA A O 1
ATOM 643 N N . GLU A 1 83 ? -16.016 7.784 25.178 1.00 69.44 83 GLU A N 1
ATOM 644 C CA . GLU A 1 83 ? -17.377 7.492 25.618 1.00 69.44 83 GLU A CA 1
ATOM 645 C C . GLU A 1 83 ? -17.340 6.529 26.821 1.00 69.44 83 GLU A C 1
ATOM 647 O O . GLU A 1 83 ? -16.776 5.432 26.730 1.00 69.44 83 GLU A O 1
ATOM 652 N N . PRO A 1 84 ? -17.933 6.891 27.976 1.00 60.97 84 PRO A N 1
ATOM 653 C CA . PRO A 1 84 ? -18.152 5.920 29.032 1.00 60.97 84 PRO A CA 1
ATOM 654 C C . PRO A 1 84 ? -19.085 4.857 28.464 1.00 60.97 84 PRO A C 1
ATOM 656 O O . PRO A 1 84 ? -20.165 5.201 27.990 1.00 60.97 84 PRO A O 1
ATOM 659 N N . LYS A 1 85 ? -18.671 3.583 28.503 1.00 58.69 85 LYS A N 1
ATOM 660 C CA . LYS A 1 85 ? -19.527 2.453 28.119 1.00 58.69 85 LYS A CA 1
ATOM 661 C C . LYS A 1 85 ? -20.887 2.634 28.792 1.00 58.69 85 LYS A C 1
ATOM 663 O O . LYS A 1 85 ? -20.986 2.463 30.007 1.00 58.69 85 LYS A O 1
ATOM 668 N N . ALA A 1 86 ? -21.901 3.018 28.018 1.00 63.25 86 ALA A N 1
ATOM 669 C CA . ALA A 1 86 ? -23.276 2.940 28.468 1.00 63.25 86 ALA A CA 1
ATOM 670 C C . ALA A 1 86 ? -23.518 1.460 28.783 1.00 63.25 86 ALA A C 1
ATOM 672 O O . ALA A 1 86 ? -23.366 0.607 27.906 1.00 63.25 86 ALA A O 1
ATOM 673 N N . VAL A 1 87 ? -23.721 1.194 30.074 1.00 54.09 87 VAL A N 1
ATOM 674 C CA . VAL A 1 87 ? -24.000 -0.123 30.659 1.00 54.09 87 VAL A CA 1
ATOM 675 C C . VAL A 1 87 ? -25.191 -0.767 29.965 1.00 54.09 87 VAL A C 1
ATOM 677 O O . VAL A 1 87 ? -26.182 -0.040 29.728 1.00 54.09 87 VAL A O 1
#

pLDDT: mean 86.78, std 8.78, range [54.09, 96.31]

Radius of gyration: 18.11 Å; chains: 1; bounding box: 36×31×49 Å

Foldseek 3Di:
DQDPVNVVVVCCCPPPCCRDPLVVDDPVVSVVVSVVVVVVVLVVVCVVVVHPPVSVVVVVVVVVVVVVVVVVVVVVVVVVVPDDPPD

Sequence (87 aa):
MISRSSVKLAWDVVMNERRNPLRSFPLMTAHMLMQILAWMWSTIFAVAIGSYVAFGVSTIGHVFVLAGVFATLAVFQRAEQAEPKAV

Secondary structure (DSSP, 8-state):
---HHHHHHHHHHHH-TTTSTTTTS-HHHHHHHHHHHHHHHHHHHHHHTT-HHHHHHHHHHHHHHHHHHHHHHHHHHHHHHHS----

Organism: NCBI:txid2029104